Protein AF-A0A960GFZ7-F1 (afdb_monomer_lite)

Structure (mmCIF, N/CA/C/O backbone):
data_AF-A0A960GFZ7-F1
#
_entry.id   AF-A0A960GFZ7-F1
#
loop_
_atom_site.group_PDB
_atom_site.id
_atom_site.type_symbol
_atom_site.label_atom_id
_atom_site.label_alt_id
_atom_site.label_comp_id
_atom_site.label_asym_id
_atom_site.label_entity_id
_atom_site.label_seq_id
_atom_site.pdbx_PDB_ins_code
_atom_site.Cartn_x
_atom_site.Cartn_y
_atom_site.Cartn_z
_atom_site.occupancy
_atom_site.B_iso_or_equiv
_atom_site.auth_seq_id
_atom_site.auth_comp_id
_atom_site.auth_asym_id
_atom_site.auth_atom_id
_atom_site.pdbx_PDB_model_num
ATOM 1 N N . MET A 1 1 ? 1.519 -0.630 -17.464 1.00 88.31 1 MET A N 1
ATOM 2 C CA . MET A 1 1 ? 1.807 -1.178 -16.112 1.00 88.31 1 MET A CA 1
ATOM 3 C C . MET A 1 1 ? 0.630 -2.017 -15.643 1.00 88.31 1 MET A C 1
ATOM 5 O O . MET A 1 1 ? -0.492 -1.523 -15.647 1.00 88.31 1 MET A O 1
ATOM 9 N N . THR A 1 2 ? 0.890 -3.235 -15.183 1.00 92.94 2 THR A N 1
ATOM 10 C CA . THR A 1 2 ? -0.125 -4.182 -14.708 1.00 92.94 2 THR A CA 1
ATOM 11 C C . THR A 1 2 ? 0.027 -4.373 -13.205 1.00 92.94 2 THR A C 1
ATOM 13 O O . THR A 1 2 ? 1.129 -4.614 -12.717 1.00 92.94 2 THR A O 1
ATOM 16 N N . VAL A 1 3 ? -1.066 -4.241 -12.445 1.00 93.19 3 VAL A N 1
ATOM 17 C CA . VAL A 1 3 ? -1.046 -4.372 -10.977 1.00 93.19 3 VAL A CA 1
ATOM 18 C C . VAL A 1 3 ? -2.094 -5.368 -10.514 1.00 93.19 3 VAL A C 1
ATOM 20 O O . VAL A 1 3 ? -3.297 -5.125 -10.626 1.00 93.19 3 VAL A O 1
ATOM 23 N N . THR A 1 4 ? -1.640 -6.448 -9.885 1.00 95.06 4 THR A N 1
ATOM 24 C CA . THR A 1 4 ? -2.517 -7.432 -9.255 1.00 95.06 4 THR A CA 1
ATOM 25 C C . THR A 1 4 ? -2.733 -7.059 -7.796 1.00 95.06 4 THR A C 1
ATOM 27 O O . THR A 1 4 ? -1.808 -7.045 -6.982 1.00 95.06 4 THR A O 1
ATOM 30 N N . ALA A 1 5 ? -3.980 -6.786 -7.425 1.00 93.44 5 ALA A N 1
ATOM 31 C CA . ALA A 1 5 ? -4.345 -6.375 -6.074 1.00 93.44 5 ALA A CA 1
ATOM 32 C C . ALA A 1 5 ? -5.754 -6.869 -5.697 1.00 93.44 5 ALA A C 1
ATOM 34 O O . ALA A 1 5 ? -6.583 -7.062 -6.589 1.00 93.44 5 ALA A O 1
ATOM 35 N N . PRO A 1 6 ? -6.066 -7.048 -4.397 1.00 91.75 6 PRO A N 1
ATOM 36 C CA . PRO A 1 6 ? -7.386 -7.495 -3.956 1.00 91.75 6 PRO A CA 1
ATOM 37 C C . PRO A 1 6 ? -8.503 -6.570 -4.447 1.00 91.75 6 PRO A C 1
ATOM 39 O O . PRO A 1 6 ? -8.292 -5.360 -4.492 1.00 91.75 6 PRO A O 1
ATOM 42 N N . ALA A 1 7 ? -9.677 -7.137 -4.755 1.00 85.31 7 ALA A N 1
ATOM 43 C CA . ALA A 1 7 ? -10.846 -6.446 -5.312 1.00 85.31 7 ALA A CA 1
ATOM 44 C C . ALA A 1 7 ? -11.214 -5.130 -4.595 1.00 85.31 7 ALA A C 1
ATOM 46 O O . ALA A 1 7 ? -10.956 -4.942 -3.401 1.00 85.31 7 ALA A O 1
ATOM 47 N N . LYS A 1 8 ? -11.809 -4.188 -5.349 1.00 78.19 8 LYS A N 1
ATOM 48 C CA . LYS A 1 8 ? -12.225 -2.885 -4.806 1.00 78.19 8 LYS A CA 1
ATOM 49 C C . LYS A 1 8 ? -13.332 -3.179 -3.786 1.00 78.19 8 LYS A C 1
ATOM 51 O O . LYS A 1 8 ? -14.113 -4.097 -3.982 1.00 78.19 8 LYS A O 1
ATOM 56 N N . GLY A 1 9 ? -13.326 -2.484 -2.651 1.00 77.75 9 GLY A N 1
ATOM 57 C CA . GLY A 1 9 ? -14.272 -2.754 -1.561 1.00 77.75 9 GLY A CA 1
ATOM 58 C C . GLY A 1 9 ? -13.891 -3.908 -0.622 1.00 77.75 9 GLY A C 1
ATOM 59 O O . GLY A 1 9 ? -14.431 -3.974 0.481 1.00 77.75 9 GLY A O 1
ATOM 60 N N . LYS A 1 10 ? -12.904 -4.761 -0.953 1.00 83.88 10 LYS A N 1
ATOM 61 C CA . LYS A 1 10 ? -12.417 -5.767 0.005 1.00 83.88 10 LYS A CA 1
ATOM 62 C C . LYS A 1 10 ? -11.733 -5.073 1.182 1.00 83.88 10 LYS A C 1
ATOM 64 O O . LYS A 1 10 ? -10.604 -4.595 1.069 1.00 83.88 10 LYS A O 1
ATOM 69 N N . GLY A 1 11 ? -12.422 -5.044 2.319 1.00 89.56 11 GLY A N 1
ATOM 70 C CA . GLY A 1 11 ? -11.880 -4.453 3.533 1.00 89.56 11 GLY A CA 1
ATOM 71 C C . GLY A 1 11 ? -10.729 -5.277 4.114 1.00 89.56 11 GLY A C 1
ATOM 72 O O . GLY A 1 11 ? -10.799 -6.513 4.130 1.00 89.56 11 GLY A O 1
ATOM 73 N N . LEU A 1 12 ? -9.699 -4.598 4.620 1.00 91.88 12 LEU A N 1
ATOM 74 C CA . LEU A 1 12 ? -8.585 -5.218 5.345 1.00 91.88 12 LEU A CA 1
ATOM 75 C C . LEU A 1 12 ? -9.049 -5.660 6.730 1.00 91.88 12 LEU A C 1
ATOM 77 O O . LEU A 1 12 ? -9.849 -4.973 7.355 1.00 91.88 12 LEU A O 1
ATOM 81 N N . LYS A 1 13 ? -8.559 -6.795 7.219 1.00 91.44 13 LYS A N 1
ATOM 82 C CA . LYS A 1 13 ? -8.863 -7.234 8.584 1.00 91.44 13 LYS A CA 1
ATOM 83 C C . LYS A 1 13 ? -7.873 -6.572 9.556 1.00 91.44 13 LYS A C 1
ATOM 85 O O . LYS A 1 13 ? -6.672 -6.637 9.276 1.00 91.44 13 LYS A O 1
ATOM 90 N N . PRO A 1 14 ? -8.336 -5.944 10.651 1.00 91.31 14 PRO A N 1
ATOM 91 C CA . PRO A 1 14 ? -7.434 -5.474 11.699 1.00 91.31 14 PRO A CA 1
ATOM 92 C C . PRO A 1 14 ? -6.690 -6.669 12.320 1.00 91.31 14 PRO A C 1
ATOM 94 O O . PRO A 1 14 ? -7.171 -7.802 12.268 1.00 91.31 14 PRO A O 1
ATOM 97 N N . GLY A 1 15 ? -5.476 -6.446 12.816 1.00 89.88 15 GLY A N 1
ATOM 98 C CA . GLY A 1 15 ? -4.600 -7.470 13.391 1.00 89.88 15 GLY A CA 1
ATOM 99 C C . GLY A 1 15 ? -4.034 -8.489 12.392 1.00 89.88 15 GLY A C 1
ATOM 100 O O . GLY A 1 15 ? -3.164 -9.274 12.756 1.00 89.88 15 GLY A O 1
ATOM 101 N N . LYS A 1 16 ? -4.459 -8.484 11.119 1.00 91.25 16 LYS A N 1
ATOM 102 C CA . LYS A 1 16 ? -4.018 -9.469 10.121 1.00 91.25 16 LYS A CA 1
ATOM 103 C C . LYS A 1 16 ? -3.203 -8.837 9.002 1.00 91.25 16 LYS A C 1
ATOM 105 O O . LYS A 1 16 ? -3.656 -7.939 8.289 1.00 91.25 16 LYS A O 1
ATOM 110 N N . ARG A 1 17 ? -2.013 -9.391 8.765 1.00 94.44 17 ARG A N 1
ATOM 111 C CA . ARG A 1 17 ? -1.194 -9.045 7.600 1.00 94.44 17 ARG A CA 1
ATOM 112 C C . ARG A 1 17 ? -1.884 -9.496 6.313 1.00 94.44 17 ARG A C 1
ATOM 114 O O . ARG A 1 17 ? -2.161 -10.674 6.115 1.00 94.44 17 ARG A O 1
ATOM 121 N N . THR A 1 18 ? -2.136 -8.544 5.423 1.00 94.25 18 THR A N 1
ATOM 122 C CA . THR A 1 18 ? -2.789 -8.759 4.130 1.00 94.25 18 THR A CA 1
ATOM 123 C C . THR A 1 18 ? -1.889 -8.256 3.009 1.00 94.25 18 THR A C 1
ATOM 125 O O . THR A 1 18 ? -1.423 -7.120 3.057 1.00 94.25 18 THR A O 1
ATOM 128 N N . LYS A 1 19 ? -1.662 -9.077 1.978 1.00 95.31 19 LYS A N 1
ATOM 129 C CA . LYS A 1 19 ? -0.964 -8.661 0.753 1.00 95.31 19 LYS A CA 1
ATOM 130 C C . LYS A 1 19 ? -1.922 -7.805 -0.094 1.00 95.31 19 LYS A C 1
ATOM 132 O O . LYS A 1 19 ? -2.850 -8.332 -0.707 1.00 95.31 19 LYS A O 1
ATOM 137 N N . ILE A 1 20 ? -1.744 -6.483 -0.052 1.00 95.12 20 ILE A N 1
ATOM 138 C CA . ILE A 1 20 ? -2.596 -5.488 -0.730 1.00 95.12 20 ILE A CA 1
ATOM 139 C C . ILE A 1 20 ? -2.123 -5.181 -2.152 1.00 95.12 20 ILE A C 1
ATOM 141 O O . ILE A 1 20 ? -2.927 -4.807 -2.999 1.00 95.12 20 ILE A O 1
ATOM 145 N N . VAL A 1 21 ? -0.847 -5.419 -2.440 1.00 95.69 21 VAL A N 1
ATOM 146 C CA . VAL A 1 21 ? -0.319 -5.495 -3.804 1.00 95.69 21 VAL A CA 1
ATOM 147 C C . VAL A 1 21 ? 0.360 -6.846 -3.926 1.00 95.69 21 VAL A C 1
ATOM 149 O O . VAL A 1 21 ? 1.281 -7.142 -3.161 1.00 95.69 21 VAL A O 1
ATOM 152 N N . ARG A 1 22 ? -0.158 -7.691 -4.820 1.00 94.81 22 ARG A N 1
ATOM 153 C CA . ARG A 1 22 ? 0.3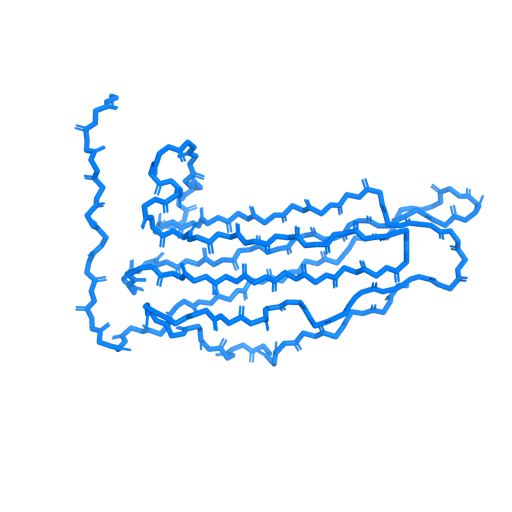43 -9.052 -5.041 1.00 94.81 22 ARG A CA 1
ATOM 154 C C . ARG A 1 22 ? 1.518 -9.079 -6.001 1.00 94.81 22 ARG A C 1
ATOM 156 O O . ARG A 1 22 ? 2.475 -9.807 -5.755 1.00 94.81 22 ARG A O 1
ATOM 163 N N . SER A 1 23 ? 1.408 -8.275 -7.044 1.00 93.75 23 SER A N 1
ATOM 164 C CA . SER A 1 23 ? 2.448 -7.989 -8.015 1.00 93.75 23 SER A CA 1
ATOM 165 C C . SER A 1 23 ? 2.134 -6.647 -8.668 1.00 93.75 23 SER A C 1
ATOM 167 O O . SER A 1 23 ? 0.969 -6.250 -8.782 1.00 93.75 23 SER A O 1
ATOM 169 N N . ALA A 1 24 ? 3.175 -5.953 -9.096 1.00 93.12 24 ALA A N 1
ATOM 170 C CA . ALA A 1 24 ? 3.082 -4.893 -10.082 1.00 93.12 24 ALA A CA 1
ATOM 171 C C . ALA A 1 24 ? 4.278 -5.034 -11.011 1.00 93.12 24 ALA A C 1
ATOM 173 O O . ALA A 1 24 ? 5.385 -5.225 -10.509 1.00 93.12 24 ALA A O 1
ATOM 174 N N . SER A 1 25 ? 4.042 -4.938 -12.312 1.00 91.50 25 SER A N 1
ATOM 175 C CA . SER A 1 25 ? 5.068 -5.025 -13.346 1.00 91.50 25 SER A CA 1
ATOM 176 C C . SER A 1 25 ? 4.776 -4.035 -14.472 1.00 91.50 25 SER A C 1
ATOM 178 O O . SER A 1 25 ? 3.636 -3.602 -14.687 1.00 91.50 25 SER A O 1
ATOM 180 N N . ILE A 1 26 ? 5.824 -3.647 -15.184 1.00 90.50 26 ILE A N 1
ATOM 181 C CA . ILE A 1 26 ? 5.752 -2.874 -16.420 1.00 90.50 26 ILE A CA 1
ATOM 182 C C . ILE A 1 26 ? 6.525 -3.648 -17.490 1.00 90.50 26 ILE A C 1
ATOM 184 O O . ILE A 1 26 ? 7.488 -4.332 -17.159 1.00 90.50 26 ILE A O 1
ATOM 188 N N . SER A 1 27 ? 6.025 -3.632 -18.723 1.00 87.88 27 SER A N 1
ATOM 189 C CA . SER A 1 27 ? 6.592 -4.389 -19.844 1.00 87.88 27 SER A CA 1
ATOM 190 C C . SER A 1 27 ? 7.896 -3.781 -20.349 1.00 87.88 27 SER A C 1
ATOM 192 O O . SER A 1 27 ? 8.827 -4.513 -20.644 1.00 87.88 27 SER A O 1
ATOM 194 N N . ASP A 1 28 ? 7.956 -2.453 -20.406 1.00 87.62 28 ASP A N 1
ATOM 195 C CA . ASP A 1 28 ? 9.102 -1.698 -20.891 1.00 87.62 28 ASP A CA 1
ATOM 196 C C . ASP A 1 28 ? 9.374 -0.538 -19.925 1.00 87.62 28 ASP A C 1
ATOM 198 O O . ASP A 1 28 ? 8.496 0.295 -19.696 1.00 87.62 28 ASP A O 1
ATOM 202 N N . GLY A 1 29 ? 10.542 -0.543 -19.280 1.00 88.62 29 GLY A N 1
ATOM 203 C CA . GLY A 1 29 ? 10.930 0.385 -18.214 1.00 88.62 29 GLY A CA 1
ATOM 204 C C . GLY A 1 29 ? 10.947 -0.223 -16.809 1.00 88.62 29 GLY A C 1
ATOM 205 O O . GLY A 1 29 ? 11.153 -1.422 -16.632 1.00 88.62 29 GLY A O 1
ATOM 206 N N . SER A 1 30 ? 10.772 0.617 -15.781 1.00 92.38 30 SER A N 1
ATOM 207 C CA . SER A 1 30 ? 10.943 0.207 -14.379 1.00 92.38 30 SER A CA 1
ATOM 208 C C . SER A 1 30 ? 10.006 0.908 -13.396 1.00 92.38 30 SER A C 1
ATOM 210 O O . SER A 1 30 ? 9.452 1.990 -13.640 1.00 92.38 30 SER A O 1
ATOM 212 N N . ILE A 1 31 ? 9.815 0.289 -12.230 1.00 92.94 31 ILE A N 1
ATOM 213 C CA . ILE A 1 31 ? 9.040 0.887 -11.141 1.00 92.94 31 ILE A CA 1
ATOM 214 C C . ILE A 1 31 ? 9.916 1.880 -10.373 1.00 92.94 31 ILE A C 1
ATOM 216 O O . ILE A 1 31 ? 10.856 1.504 -9.683 1.00 92.94 31 ILE A O 1
ATOM 220 N N . THR A 1 32 ? 9.558 3.161 -10.431 1.00 92.75 32 THR A N 1
ATOM 221 C CA . THR A 1 32 ? 10.364 4.254 -9.867 1.00 92.75 32 THR A CA 1
ATOM 222 C C . THR A 1 32 ? 9.932 4.669 -8.467 1.00 92.75 32 THR A C 1
ATOM 224 O O . THR A 1 32 ? 10.711 5.264 -7.722 1.00 92.75 32 THR A O 1
ATOM 227 N N . LYS A 1 33 ? 8.677 4.407 -8.076 1.00 92.88 33 LYS A N 1
ATOM 228 C CA . LYS A 1 33 ? 8.175 4.831 -6.763 1.00 92.88 33 LYS A CA 1
ATOM 229 C C . LYS A 1 33 ? 7.068 3.934 -6.244 1.00 92.88 33 LYS A C 1
ATOM 231 O O . LYS A 1 33 ? 6.043 3.753 -6.892 1.00 92.88 33 LYS A O 1
ATOM 236 N N . VAL A 1 34 ? 7.208 3.485 -5.000 1.00 94.44 34 VAL A N 1
ATOM 237 C CA . VAL A 1 34 ? 6.136 2.812 -4.258 1.00 94.44 34 VAL A CA 1
ATOM 238 C C . VAL A 1 34 ? 5.874 3.584 -2.976 1.00 94.44 34 VAL A C 1
ATOM 240 O O . VAL A 1 34 ? 6.749 3.722 -2.124 1.00 94.44 34 VAL A O 1
ATOM 243 N N . ARG A 1 35 ? 4.658 4.106 -2.817 1.00 94.44 35 ARG A N 1
ATOM 244 C CA . ARG A 1 35 ? 4.264 4.869 -1.632 1.00 94.44 35 ARG A CA 1
ATOM 245 C C . ARG A 1 35 ? 2.970 4.332 -1.055 1.00 94.44 35 ARG A C 1
ATOM 247 O O . ARG A 1 35 ? 1.915 4.438 -1.670 1.00 94.44 35 ARG A O 1
ATOM 254 N N . THR A 1 36 ? 3.042 3.857 0.180 1.00 94.31 36 THR A N 1
ATOM 255 C CA . THR A 1 36 ? 1.870 3.428 0.943 1.00 94.31 36 THR A CA 1
ATOM 256 C C . THR A 1 36 ? 1.668 4.348 2.138 1.00 94.31 36 THR A C 1
ATOM 258 O O . THR A 1 36 ? 2.604 4.664 2.872 1.00 94.31 36 THR A O 1
ATOM 261 N N . ARG A 1 37 ? 0.437 4.818 2.308 1.00 93.81 37 ARG A N 1
ATOM 262 C CA . ARG A 1 37 ? 0.004 5.761 3.336 1.00 93.81 37 ARG A CA 1
ATOM 263 C C . ARG A 1 37 ? -1.087 5.104 4.170 1.00 93.81 37 ARG A C 1
ATOM 265 O O . ARG A 1 37 ? -1.970 4.449 3.625 1.00 93.81 37 ARG A O 1
ATOM 272 N N . CYS A 1 38 ? -1.029 5.317 5.474 1.00 92.75 38 CYS A N 1
ATOM 273 C CA . CYS A 1 38 ? -2.111 4.986 6.387 1.00 92.75 38 CYS A CA 1
ATOM 274 C C . CYS A 1 38 ? -2.839 6.286 6.722 1.00 92.75 38 CYS A C 1
ATOM 276 O O . CYS A 1 38 ? -2.184 7.285 7.026 1.00 92.75 38 CYS A O 1
ATOM 278 N N . LEU A 1 39 ? -4.161 6.289 6.605 1.00 92.62 39 LEU A N 1
ATOM 279 C CA . LEU A 1 39 ? -5.006 7.419 6.954 1.00 92.62 39 LEU A CA 1
ATOM 280 C C . LEU A 1 39 ? -5.940 7.014 8.087 1.00 92.62 39 LEU A C 1
ATOM 282 O O . LEU A 1 39 ? -6.512 5.928 8.030 1.00 92.62 39 LEU A O 1
ATOM 286 N N . LEU A 1 40 ? -6.123 7.896 9.059 1.00 91.44 40 LEU A N 1
ATOM 287 C CA . LEU A 1 40 ? -7.096 7.763 10.136 1.00 91.44 40 LEU A CA 1
ATOM 288 C C . LEU A 1 40 ? -8.071 8.936 10.046 1.00 91.44 40 LEU A C 1
ATOM 290 O O . LEU A 1 40 ? -7.637 10.082 10.057 1.00 91.44 40 LEU A O 1
ATOM 294 N N . TYR A 1 41 ? -9.363 8.658 9.872 1.00 89.19 41 TYR A N 1
ATOM 295 C CA . TYR A 1 41 ? -10.403 9.677 9.645 1.00 89.19 41 TYR A CA 1
ATOM 296 C C . TYR A 1 41 ? -10.056 10.683 8.528 1.00 89.19 41 TYR A C 1
ATOM 298 O O . TYR A 1 41 ? -10.450 11.837 8.561 1.00 89.19 41 TYR A O 1
ATOM 306 N N . GLY A 1 42 ? -9.303 10.238 7.514 1.00 87.69 42 GLY A N 1
ATOM 307 C CA . GLY A 1 42 ? -8.836 11.090 6.410 1.00 87.69 42 GLY A CA 1
ATOM 308 C C . GLY A 1 42 ? -7.454 11.712 6.624 1.00 87.69 42 GLY A C 1
ATOM 309 O O . GLY A 1 42 ? -6.774 12.005 5.642 1.00 87.69 42 GLY A O 1
ATOM 310 N N . ASN A 1 43 ? -6.972 11.786 7.863 1.00 89.81 43 ASN A N 1
ATOM 311 C CA . ASN A 1 43 ? -5.664 12.342 8.194 1.00 89.81 43 ASN A CA 1
ATOM 312 C C . ASN A 1 43 ? -4.545 11.337 7.937 1.00 89.81 43 ASN A C 1
ATOM 314 O O . ASN A 1 43 ? -4.574 10.204 8.421 1.00 89.81 43 ASN A O 1
ATOM 318 N N . GLN A 1 44 ? -3.532 11.740 7.169 1.00 91.81 44 GLN A N 1
ATOM 319 C CA . GLN A 1 44 ? -2.383 10.885 6.892 1.00 91.81 44 GLN A CA 1
ATOM 320 C C . GLN A 1 44 ? -1.488 10.765 8.127 1.00 91.81 44 GLN A C 1
ATOM 322 O O . GLN A 1 44 ? -0.844 11.728 8.536 1.00 91.81 44 GLN A O 1
ATOM 327 N N . LEU A 1 45 ? -1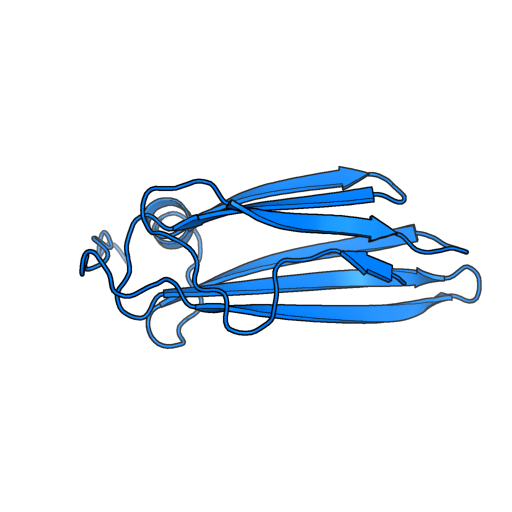.336 9.544 8.631 1.00 90.44 45 LEU A N 1
ATOM 32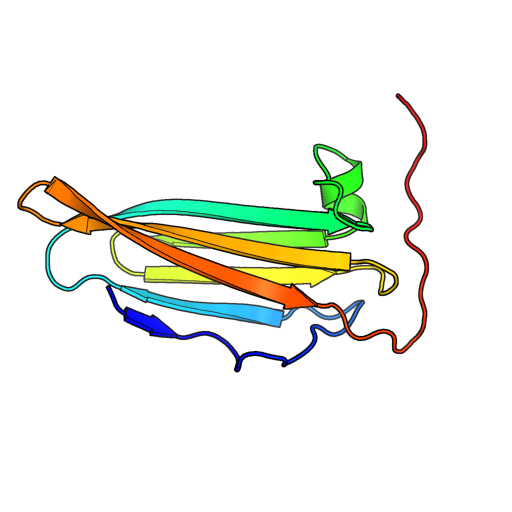8 C CA . LEU A 1 45 ? -0.424 9.261 9.728 1.00 90.44 45 LEU A CA 1
ATOM 329 C C . LEU A 1 45 ? 1.033 9.251 9.251 1.00 90.44 45 LEU A C 1
ATOM 331 O O . LEU A 1 45 ? 1.368 8.738 8.174 1.00 90.44 45 LEU A O 1
ATOM 335 N N . LYS A 1 46 ? 1.918 9.783 10.094 1.00 88.00 46 LYS A N 1
ATOM 336 C CA . LYS A 1 46 ? 3.375 9.809 9.902 1.00 88.00 46 LYS A CA 1
ATOM 337 C C . LYS A 1 46 ? 4.077 9.207 11.128 1.00 88.00 46 LYS A C 1
ATOM 339 O O . LYS A 1 46 ? 3.436 8.917 12.135 1.00 88.00 46 LYS A O 1
ATOM 344 N N . GLY A 1 47 ? 5.383 8.963 11.012 1.00 87.50 47 GLY A N 1
ATOM 345 C CA . GLY A 1 47 ? 6.238 8.578 12.142 1.00 87.50 47 GLY A CA 1
ATOM 346 C C . GLY A 1 47 ? 5.742 7.374 12.957 1.00 87.50 47 GLY A C 1
ATOM 347 O O . GLY A 1 47 ? 5.370 6.337 12.391 1.00 87.50 47 GLY A O 1
ATOM 348 N N . LYS A 1 48 ? 5.760 7.527 14.289 1.00 85.94 48 LYS A N 1
ATOM 349 C CA . LYS A 1 48 ? 5.350 6.510 15.273 1.00 85.94 48 LYS A CA 1
ATOM 350 C C . LYS A 1 48 ? 3.862 6.160 15.151 1.00 85.94 48 LYS A C 1
ATOM 352 O O . LYS A 1 48 ? 3.540 4.981 15.032 1.00 85.94 48 LYS A O 1
ATOM 357 N N . ASN A 1 49 ? 2.986 7.158 15.010 1.00 87.88 49 ASN A N 1
ATOM 358 C CA . ASN A 1 49 ? 1.537 6.966 14.843 1.00 87.88 49 ASN A CA 1
ATOM 359 C C . ASN A 1 49 ? 1.198 6.087 13.637 1.00 87.88 49 ASN A C 1
ATOM 361 O O . ASN A 1 49 ? 0.384 5.168 13.725 1.00 87.88 49 ASN A O 1
ATOM 365 N N . ARG A 1 50 ? 1.893 6.288 12.510 1.00 90.88 50 ARG A N 1
ATOM 366 C CA . ARG A 1 50 ? 1.747 5.407 11.344 1.00 90.88 50 ARG A CA 1
ATOM 367 C C . ARG A 1 50 ? 2.118 3.963 11.684 1.00 90.88 50 ARG A C 1
ATOM 369 O O . ARG A 1 50 ? 1.379 3.067 11.296 1.00 90.88 50 ARG A O 1
ATOM 376 N N . LYS A 1 51 ? 3.256 3.732 12.353 1.00 87.06 51 LYS A N 1
ATOM 377 C CA . LYS A 1 51 ? 3.734 2.380 12.706 1.00 87.06 51 LYS A CA 1
ATOM 378 C C . LYS A 1 51 ? 2.807 1.683 13.713 1.00 87.06 51 LYS A C 1
ATOM 380 O O . LYS A 1 51 ? 2.627 0.474 13.600 1.00 87.06 51 LYS A O 1
ATOM 385 N N . ALA A 1 52 ? 2.211 2.436 14.638 1.00 87.69 52 ALA A N 1
ATOM 386 C CA . ALA A 1 52 ? 1.244 1.929 15.609 1.00 87.69 52 ALA A CA 1
ATOM 387 C C . ALA A 1 52 ? -0.062 1.475 14.933 1.00 87.69 52 ALA A C 1
ATOM 389 O O . ALA A 1 52 ? -0.541 0.369 15.176 1.00 87.69 52 ALA A O 1
ATOM 390 N N . VAL A 1 53 ? -0.598 2.291 14.019 1.00 90.38 53 VAL A N 1
ATOM 391 C CA . VAL A 1 53 ? -1.897 2.045 13.366 1.00 90.38 53 VAL A CA 1
ATOM 392 C C . VAL A 1 53 ? -1.805 1.089 12.183 1.00 90.38 53 VAL A C 1
ATOM 394 O O . VAL A 1 53 ? -2.674 0.241 12.008 1.00 90.38 53 VAL A O 1
ATOM 397 N N . CYS A 1 54 ? -0.779 1.218 11.346 1.00 90.19 54 CYS A N 1
ATOM 398 C CA . CYS A 1 54 ? -0.603 0.412 10.144 1.00 90.19 54 CYS A CA 1
ATOM 399 C C . CYS A 1 54 ? 0.851 -0.033 10.001 1.00 90.19 54 CYS A C 1
ATOM 401 O O . CYS A 1 54 ? 1.724 0.739 9.587 1.00 90.19 54 CYS A O 1
ATOM 403 N N . LYS A 1 55 ? 1.105 -1.323 10.208 1.00 93.12 55 LYS A N 1
ATOM 404 C CA . LYS A 1 55 ? 2.389 -1.924 9.846 1.00 93.12 55 LYS A CA 1
ATOM 405 C C . LYS A 1 55 ? 2.379 -2.204 8.345 1.00 93.12 55 LYS A C 1
ATOM 407 O O . LYS A 1 55 ? 1.627 -3.053 7.864 1.00 93.12 55 LYS A O 1
ATOM 412 N N . ILE A 1 56 ? 3.182 -1.451 7.600 1.00 94.19 56 ILE A N 1
ATOM 413 C CA . ILE A 1 56 ? 3.337 -1.609 6.154 1.00 94.19 56 ILE A CA 1
ATOM 414 C C . ILE A 1 56 ? 4.696 -2.237 5.878 1.00 94.19 56 ILE A C 1
ATOM 416 O O . ILE A 1 56 ? 5.708 -1.743 6.369 1.00 94.19 56 ILE A O 1
ATOM 420 N N . ASN A 1 57 ? 4.705 -3.290 5.070 1.00 94.81 57 ASN A N 1
ATOM 421 C CA . ASN A 1 57 ? 5.918 -3.869 4.514 1.00 94.81 57 ASN A CA 1
ATOM 422 C C . ASN A 1 57 ? 5.842 -3.771 2.988 1.00 94.81 57 ASN A C 1
ATOM 424 O O . ASN A 1 57 ? 4.813 -4.110 2.401 1.00 94.81 57 ASN A O 1
ATOM 428 N N . THR A 1 58 ? 6.911 -3.303 2.359 1.00 94.50 58 THR A N 1
ATOM 429 C CA . THR A 1 58 ? 7.011 -3.149 0.910 1.00 94.50 58 THR A CA 1
ATOM 430 C C . THR A 1 58 ? 8.253 -3.886 0.449 1.00 94.50 58 THR A C 1
ATOM 432 O O . THR A 1 58 ? 9.341 -3.620 0.948 1.00 94.50 58 THR A O 1
ATOM 435 N N . ARG A 1 59 ? 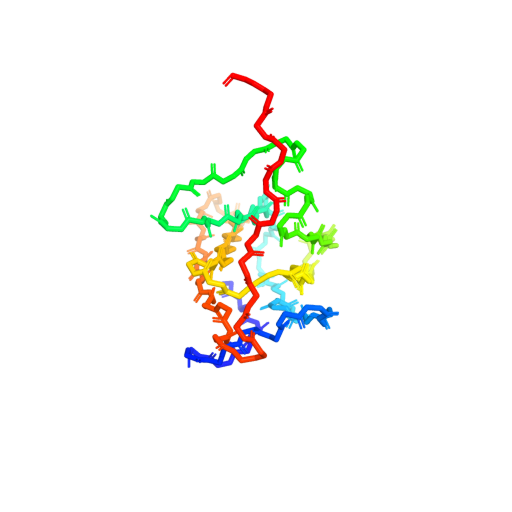8.093 -4.770 -0.531 1.00 93.38 59 ARG A N 1
ATOM 436 C CA . ARG A 1 59 ? 9.198 -5.296 -1.330 1.00 93.38 59 ARG A CA 1
ATOM 437 C C . ARG A 1 59 ? 9.042 -4.736 -2.731 1.00 93.38 59 ARG A C 1
ATOM 439 O O . ARG A 1 59 ? 7.997 -4.930 -3.346 1.00 93.38 59 ARG A O 1
ATOM 446 N N . ALA A 1 60 ? 10.043 -4.007 -3.194 1.00 87.12 60 ALA A N 1
ATOM 447 C CA . ALA A 1 60 ? 10.091 -3.476 -4.544 1.00 87.12 60 ALA A CA 1
ATOM 448 C C . ALA A 1 60 ? 11.396 -3.946 -5.180 1.00 87.12 60 ALA A C 1
ATOM 450 O O . ALA A 1 60 ? 12.470 -3.645 -4.671 1.00 87.12 60 ALA A O 1
ATOM 451 N N . ALA A 1 61 ? 11.269 -4.715 -6.252 1.00 82.50 61 ALA A N 1
ATOM 452 C CA . ALA A 1 61 ? 12.329 -5.041 -7.190 1.00 82.50 61 ALA A CA 1
ATOM 453 C C . ALA A 1 61 ? 12.042 -4.322 -8.515 1.00 82.50 61 ALA A C 1
ATOM 455 O O . ALA A 1 61 ? 10.925 -3.836 -8.717 1.00 82.50 61 ALA A O 1
ATOM 456 N N . TYR A 1 62 ? 13.030 -4.302 -9.413 1.00 75.75 62 TYR A N 1
ATOM 457 C CA . TYR A 1 62 ? 13.007 -3.576 -10.690 1.00 75.75 62 TYR A CA 1
ATOM 458 C C . TYR A 1 62 ? 11.652 -3.660 -11.426 1.00 75.75 62 TYR A C 1
ATOM 460 O O . TYR A 1 62 ? 11.064 -2.626 -11.744 1.00 75.75 62 TYR A O 1
ATOM 468 N N . ASN A 1 63 ? 11.096 -4.876 -11.549 1.00 83.06 63 ASN A N 1
ATOM 469 C CA . ASN A 1 63 ? 9.813 -5.152 -12.214 1.00 83.06 63 ASN A CA 1
ATOM 470 C C . ASN A 1 63 ? 8.800 -5.932 -11.358 1.00 83.06 63 ASN A C 1
ATOM 472 O O . ASN A 1 63 ? 7.861 -6.527 -11.888 1.00 83.06 63 ASN A O 1
ATOM 476 N N . ASN A 1 64 ? 8.964 -5.948 -10.031 1.00 88.94 64 ASN A N 1
ATOM 477 C CA . ASN A 1 64 ? 8.019 -6.628 -9.145 1.00 88.94 64 ASN A CA 1
ATOM 478 C C . ASN A 1 64 ? 7.835 -5.880 -7.827 1.00 88.94 64 ASN A C 1
ATOM 480 O O . ASN A 1 64 ? 8.772 -5.731 -7.044 1.00 88.94 64 ASN A O 1
ATOM 484 N N . VAL A 1 65 ? 6.604 -5.456 -7.547 1.00 94.50 65 VAL A N 1
ATOM 485 C CA . VAL A 1 65 ? 6.246 -4.872 -6.250 1.00 94.50 65 VAL A CA 1
ATOM 486 C C . VAL A 1 65 ? 5.239 -5.728 -5.510 1.00 94.50 65 VAL A C 1
ATOM 488 O O . VAL A 1 65 ? 4.173 -6.072 -6.021 1.00 94.50 65 VAL A O 1
ATOM 491 N N . GLN A 1 66 ? 5.538 -5.961 -4.238 1.00 95.56 66 GLN A N 1
ATOM 492 C CA . GLN A 1 66 ? 4.632 -6.550 -3.272 1.00 95.56 66 GLN A CA 1
ATOM 493 C C . GLN A 1 66 ? 4.483 -5.619 -2.074 1.00 95.56 66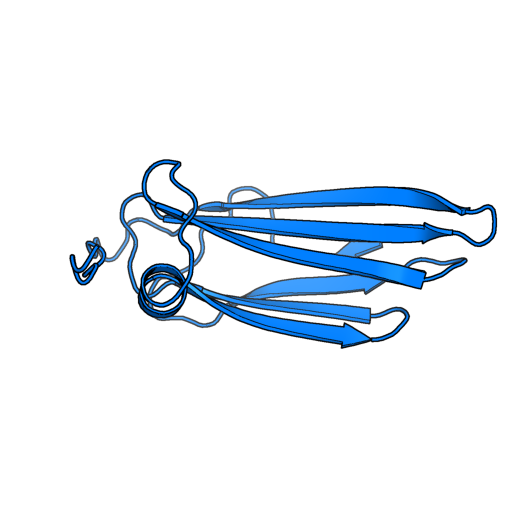 GLN A C 1
ATOM 495 O O . GLN A 1 66 ? 5.457 -5.102 -1.527 1.00 95.56 66 GLN A O 1
ATOM 500 N N . VAL A 1 67 ? 3.243 -5.413 -1.642 1.00 95.94 67 VAL A N 1
ATOM 501 C CA . VAL A 1 67 ? 2.941 -4.580 -0.476 1.00 95.94 67 VAL A CA 1
ATOM 502 C C . VAL A 1 67 ? 2.033 -5.357 0.453 1.00 95.94 67 VAL A C 1
ATOM 504 O O . VAL A 1 67 ? 0.966 -5.832 0.055 1.00 95.94 67 VAL A O 1
ATOM 507 N N . TRP A 1 68 ? 2.435 -5.438 1.713 1.00 95.88 68 TRP A N 1
ATOM 508 C CA . TRP A 1 68 ? 1.634 -5.968 2.800 1.00 95.88 68 TRP A CA 1
ATOM 509 C C . TRP A 1 68 ? 1.231 -4.840 3.732 1.00 95.88 68 TRP A C 1
ATOM 511 O O . TRP A 1 68 ? 2.038 -3.982 4.086 1.00 95.88 68 TRP A O 1
ATOM 521 N N . ALA A 1 69 ? -0.018 -4.884 4.170 1.00 95.19 69 ALA A N 1
ATOM 522 C CA . ALA A 1 69 ? -0.534 -4.014 5.206 1.00 95.19 69 ALA A CA 1
ATOM 523 C C . ALA A 1 69 ? -1.125 -4.853 6.332 1.00 95.19 69 ALA A C 1
ATOM 525 O O . ALA A 1 69 ? -1.858 -5.813 6.093 1.00 95.19 69 ALA A O 1
ATOM 526 N N . MET A 1 70 ? -0.808 -4.468 7.559 1.00 94.44 70 MET A N 1
ATOM 527 C CA . MET A 1 70 ? -1.389 -4.998 8.781 1.00 94.44 70 MET A CA 1
ATOM 528 C C . MET A 1 70 ? -1.876 -3.805 9.607 1.00 94.44 70 MET A C 1
ATOM 530 O O . MET A 1 70 ? -1.084 -3.196 10.330 1.00 94.44 70 MET A O 1
ATOM 534 N N . PRO A 1 71 ? -3.145 -3.404 9.440 1.00 92.75 71 PRO A N 1
ATOM 535 C CA . PRO A 1 71 ? -3.770 -2.423 10.313 1.00 92.75 71 PRO A CA 1
ATOM 536 C C . PRO A 1 71 ? -3.941 -3.017 11.712 1.00 92.75 71 PRO A C 1
ATOM 538 O O . PRO A 1 71 ? -4.364 -4.162 11.825 1.00 92.75 71 PRO A O 1
ATOM 541 N N . SER A 1 72 ? -3.641 -2.265 12.761 1.00 90.75 72 SER A N 1
ATOM 542 C CA . SER A 1 72 ? -3.803 -2.699 14.157 1.00 90.75 72 SER A CA 1
ATOM 543 C C . SER A 1 72 ? -5.214 -2.426 14.691 1.00 90.75 72 SER A C 1
ATOM 545 O O . SER A 1 72 ? -5.683 -3.114 15.585 1.00 90.75 72 SER A O 1
ATOM 547 N N . CYS A 1 73 ? -5.905 -1.444 14.115 1.00 89.00 73 CYS A N 1
ATOM 548 C CA . CYS A 1 73 ? -7.225 -0.962 14.521 1.00 89.00 73 CYS A CA 1
ATOM 549 C C . CYS A 1 73 ? -8.133 -0.796 13.293 1.00 89.00 73 CYS A C 1
ATOM 551 O O . CYS A 1 73 ? -7.666 -0.833 12.150 1.00 89.00 73 CYS A O 1
ATOM 553 N N . SER A 1 74 ? -9.436 -0.642 13.522 1.00 87.75 74 SER A N 1
ATOM 554 C CA . SER A 1 74 ? -10.454 -0.681 12.470 1.00 87.75 74 SER A CA 1
ATOM 555 C C . SER A 1 74 ? -11.113 0.663 12.184 1.00 87.75 74 SER A C 1
ATOM 557 O O . SER A 1 74 ? -11.428 0.959 11.029 1.00 87.75 74 SER A O 1
ATOM 559 N N . VAL A 1 75 ? -11.355 1.470 13.217 1.00 88.38 75 VAL A N 1
ATOM 560 C CA . VAL A 1 75 ? -12.237 2.633 13.098 1.00 88.38 75 VAL A CA 1
ATOM 561 C C . VAL A 1 75 ? -11.525 3.754 12.346 1.00 88.38 75 VAL A C 1
ATOM 563 O O . VAL A 1 75 ? -10.439 4.177 12.724 1.00 88.38 75 VAL A O 1
ATOM 566 N N . GLY A 1 76 ? -12.122 4.214 11.243 1.00 87.50 76 GLY A N 1
ATOM 567 C CA . GLY A 1 76 ? -11.602 5.337 10.457 1.00 87.50 76 GLY A CA 1
ATOM 568 C C . GLY A 1 76 ? -10.326 5.047 9.656 1.00 87.50 76 GLY A C 1
ATOM 569 O O . GLY A 1 76 ? -9.844 5.947 8.964 1.00 87.50 76 GLY A O 1
ATOM 570 N N . VAL A 1 77 ? -9.785 3.822 9.702 1.00 92.56 77 VAL A N 1
ATOM 571 C CA . VAL A 1 77 ? -8.506 3.489 9.061 1.00 92.56 77 VAL A CA 1
ATOM 572 C C . VAL A 1 77 ? -8.684 3.180 7.574 1.00 92.56 77 VAL A C 1
ATOM 574 O O . VAL A 1 77 ? -9.497 2.346 7.157 1.00 92.56 77 VAL A O 1
ATOM 577 N N . LYS A 1 78 ? -7.863 3.825 6.746 1.00 94.12 78 LYS A N 1
ATOM 578 C CA . LYS A 1 78 ? -7.719 3.549 5.315 1.00 94.12 78 LYS A CA 1
ATOM 579 C C . LYS A 1 78 ? -6.244 3.359 4.984 1.00 94.12 78 LYS A C 1
ATOM 581 O O . LYS A 1 78 ? -5.387 4.084 5.477 1.00 94.12 78 LYS A O 1
ATOM 586 N N . VAL A 1 79 ? -5.938 2.422 4.100 1.00 94.12 79 VAL A N 1
ATOM 587 C CA . VAL A 1 79 ? -4.590 2.237 3.553 1.00 94.12 79 VAL A CA 1
ATOM 588 C C . VAL A 1 79 ? -4.629 2.629 2.087 1.00 94.12 79 VAL A C 1
ATOM 590 O O . VAL A 1 79 ? -5.429 2.086 1.333 1.00 94.12 79 VAL A O 1
ATOM 593 N N . ARG A 1 80 ? -3.797 3.583 1.674 1.00 95.19 80 ARG A N 1
ATOM 594 C CA . ARG A 1 80 ? -3.689 4.044 0.286 1.00 95.19 80 ARG A CA 1
ATOM 595 C C . ARG A 1 80 ? -2.310 3.717 -0.254 1.00 95.19 80 ARG A C 1
ATOM 597 O O . ARG A 1 80 ? -1.322 4.217 0.276 1.00 95.19 80 ARG A O 1
ATOM 604 N N . THR A 1 81 ? -2.242 2.952 -1.331 1.00 95.12 81 THR A N 1
ATOM 605 C CA . THR A 1 81 ? -0.994 2.644 -2.032 1.00 95.12 81 THR A CA 1
ATOM 606 C C . THR A 1 81 ? -0.980 3.313 -3.393 1.00 95.12 81 THR A C 1
ATOM 608 O O . THR A 1 81 ? -1.996 3.398 -4.082 1.00 95.12 81 THR A O 1
ATOM 611 N N . MET A 1 82 ? 0.191 3.815 -3.751 1.00 95.69 82 MET A N 1
ATOM 612 C CA . MET A 1 82 ? 0.512 4.424 -5.024 1.00 95.69 82 MET A CA 1
ATOM 613 C C . MET A 1 82 ? 1.770 3.755 -5.560 1.00 95.69 82 MET A C 1
ATOM 615 O O . MET A 1 82 ? 2.751 3.628 -4.827 1.00 95.69 82 MET A O 1
ATOM 619 N N . ILE A 1 83 ? 1.725 3.336 -6.816 1.00 95.06 83 ILE A N 1
ATOM 620 C CA . ILE A 1 83 ? 2.861 2.774 -7.539 1.00 95.06 83 ILE A CA 1
ATOM 621 C C . ILE A 1 83 ? 3.033 3.620 -8.788 1.00 95.06 83 ILE A C 1
ATOM 623 O O . ILE A 1 83 ? 2.074 3.797 -9.536 1.00 95.06 83 ILE A O 1
ATOM 627 N N . THR A 1 84 ? 4.225 4.159 -8.980 1.00 94.94 84 THR A N 1
ATOM 628 C CA . THR A 1 84 ? 4.607 4.898 -10.177 1.00 94.94 84 THR A CA 1
ATOM 629 C C . THR A 1 84 ? 5.700 4.118 -10.882 1.00 94.94 84 THR A C 1
ATOM 631 O O . THR A 1 84 ? 6.688 3.730 -10.257 1.00 94.94 84 THR A O 1
ATOM 634 N N . ALA A 1 85 ? 5.509 3.903 -12.173 1.00 94.38 85 ALA A N 1
ATOM 635 C CA . ALA A 1 85 ? 6.499 3.348 -13.076 1.00 94.38 85 ALA A CA 1
ATOM 636 C C . ALA A 1 85 ? 6.827 4.375 -14.160 1.00 94.38 85 ALA A C 1
ATOM 638 O O . ALA A 1 85 ? 6.020 5.270 -14.432 1.00 94.38 85 ALA A O 1
ATOM 639 N N . LYS A 1 86 ? 8.023 4.258 -14.724 1.00 94.69 86 LYS A N 1
ATOM 640 C CA . LYS A 1 86 ? 8.498 5.050 -15.853 1.00 94.69 86 LYS A CA 1
ATOM 641 C C . LYS A 1 86 ? 8.848 4.072 -16.972 1.00 94.69 86 LYS A C 1
ATOM 643 O O . LYS A 1 86 ? 9.553 3.105 -16.689 1.00 94.69 86 LYS A O 1
ATOM 648 N N . ASP A 1 87 ? 8.319 4.285 -18.170 1.00 92.88 87 ASP A N 1
ATOM 649 C CA . ASP A 1 87 ? 8.701 3.488 -19.340 1.00 92.88 87 ASP A CA 1
ATOM 650 C C . ASP A 1 87 ? 10.035 3.960 -19.944 1.00 92.88 87 ASP A C 1
ATOM 652 O O . ASP A 1 87 ? 10.638 4.923 -19.453 1.00 92.88 87 ASP A O 1
ATOM 656 N N . SER A 1 88 ? 10.516 3.274 -20.981 1.00 89.62 88 SER A N 1
ATOM 657 C CA . SER A 1 88 ? 11.788 3.596 -21.643 1.00 89.62 88 SER A CA 1
ATOM 658 C C . SER A 1 88 ? 11.753 4.925 -22.407 1.00 89.62 88 SER A C 1
ATOM 660 O O . SER A 1 88 ? 12.766 5.617 -22.465 1.00 89.62 88 SER A O 1
ATOM 662 N N . ALA A 1 89 ? 10.577 5.358 -22.880 1.00 92.56 89 ALA A N 1
ATOM 663 C CA . ALA A 1 89 ? 10.352 6.703 -23.429 1.00 92.56 89 ALA A CA 1
ATOM 664 C C . ALA A 1 89 ? 10.296 7.794 -22.337 1.00 92.56 89 ALA A C 1
ATOM 666 O O . ALA A 1 89 ? 10.271 8.995 -22.605 1.00 92.56 89 ALA A O 1
ATOM 667 N N . GLY A 1 90 ? 10.271 7.381 -21.074 1.00 90.12 90 GLY A N 1
ATOM 668 C CA . GLY A 1 90 ? 10.267 8.232 -19.907 1.00 90.12 90 GLY A CA 1
ATOM 669 C C . GLY A 1 90 ? 8.900 8.721 -19.443 1.00 90.12 90 GLY A C 1
ATOM 670 O O . GLY A 1 90 ? 8.838 9.517 -18.492 1.00 90.12 90 GLY A O 1
ATOM 671 N N . GLN A 1 91 ? 7.818 8.218 -20.030 1.00 92.69 91 GLN A N 1
ATOM 672 C CA . GLN A 1 91 ? 6.460 8.511 -19.599 1.00 92.69 91 GLN A CA 1
ATOM 673 C C . GLN A 1 91 ? 6.166 7.830 -18.264 1.00 92.69 91 GLN A C 1
ATOM 675 O O . GLN A 1 91 ? 6.611 6.721 -17.960 1.00 92.69 91 GLN A O 1
ATOM 680 N N . LYS A 1 92 ? 5.405 8.522 -17.414 1.00 94.69 92 LYS A N 1
ATOM 681 C CA . LYS A 1 92 ? 5.105 8.068 -16.053 1.00 94.69 92 LYS A CA 1
ATOM 682 C C . LYS A 1 92 ? 3.686 7.535 -15.975 1.00 94.69 92 LYS A C 1
ATOM 684 O O . LYS A 1 92 ? 2.728 8.292 -16.090 1.00 94.69 92 LYS A O 1
ATOM 689 N N . THR A 1 93 ? 3.542 6.265 -15.620 1.00 94.12 93 THR A N 1
ATOM 690 C CA . THR A 1 93 ? 2.241 5.676 -15.285 1.00 94.12 93 THR A CA 1
ATOM 691 C C . THR A 1 93 ? 2.110 5.543 -13.777 1.00 94.12 93 THR A C 1
ATOM 693 O O . THR A 1 93 ? 2.992 5.003 -13.110 1.00 94.12 93 THR A O 1
ATOM 696 N N . THR A 1 94 ? 0.994 6.009 -13.210 1.00 95.81 94 THR A N 1
ATOM 697 C CA . THR A 1 94 ? 0.732 5.882 -11.771 1.00 95.81 94 THR A CA 1
ATOM 698 C C . THR A 1 94 ? -0.557 5.126 -11.495 1.00 95.81 94 THR A C 1
ATOM 700 O O . THR A 1 94 ? -1.644 5.565 -11.853 1.00 95.81 94 THR A O 1
ATOM 703 N N . TRP A 1 95 ? -0.447 4.040 -10.738 1.00 95.12 95 TRP A N 1
ATOM 704 C CA . TRP A 1 95 ? -1.580 3.311 -10.187 1.00 95.12 95 TRP A CA 1
ATOM 705 C C . TRP A 1 95 ? -1.815 3.700 -8.734 1.00 95.12 95 TRP A C 1
ATOM 707 O O . TRP A 1 95 ? -0.877 3.840 -7.945 1.00 95.12 95 TRP A O 1
ATOM 717 N N . LYS A 1 96 ? -3.083 3.872 -8.359 1.00 95.25 96 LYS A N 1
ATOM 718 C CA . LYS A 1 96 ? -3.492 4.244 -7.001 1.00 95.25 96 LYS A CA 1
ATOM 719 C C . LYS A 1 96 ? -4.643 3.362 -6.554 1.00 95.25 96 LYS A C 1
ATOM 721 O O . LYS A 1 96 ? -5.613 3.180 -7.286 1.00 95.25 96 LYS A O 1
ATOM 726 N N . ARG A 1 97 ? -4.582 2.886 -5.312 1.00 94.69 97 ARG A N 1
ATOM 727 C CA . ARG A 1 97 ? -5.694 2.164 -4.690 1.00 94.69 97 ARG A CA 1
ATOM 728 C C . ARG A 1 97 ? -5.782 2.438 -3.204 1.00 94.69 97 ARG A C 1
ATOM 730 O O . ARG A 1 97 ? -4.769 2.613 -2.532 1.00 94.69 97 ARG A O 1
ATOM 737 N N . THR A 1 98 ? -7.013 2.461 -2.710 1.00 94.19 98 THR A N 1
ATOM 738 C CA . THR A 1 98 ? -7.321 2.666 -1.298 1.00 94.19 98 THR A CA 1
ATOM 739 C C . THR A 1 98 ? -8.168 1.506 -0.796 1.00 94.19 98 THR A C 1
ATOM 741 O O . THR A 1 98 ? -9.188 1.178 -1.401 1.00 94.19 98 THR A O 1
ATOM 744 N N . TRP A 1 99 ? -7.770 0.916 0.326 1.00 94.25 99 TRP A N 1
ATOM 745 C CA . TRP A 1 99 ? -8.5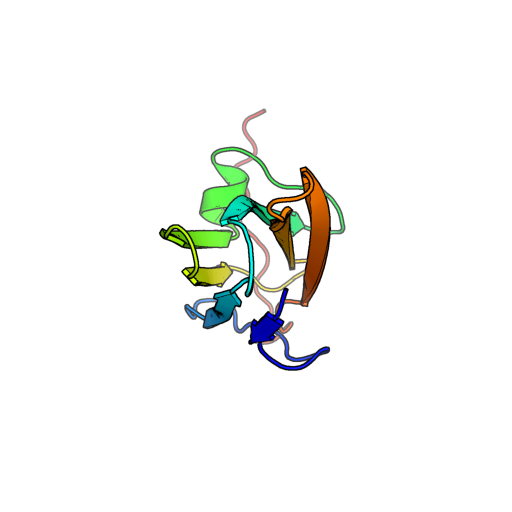32 -0.096 1.048 1.00 94.25 99 TRP A CA 1
ATOM 746 C C . TRP A 1 99 ? -9.012 0.482 2.373 1.00 94.25 99 TRP A C 1
ATOM 748 O O . TRP A 1 99 ? -8.256 1.148 3.081 1.00 94.25 99 TRP A O 1
ATOM 758 N N . ARG A 1 100 ? -10.272 0.219 2.713 1.00 93.62 100 ARG A N 1
ATOM 759 C CA . ARG A 1 100 ? -10.816 0.503 4.045 1.00 93.62 100 ARG A CA 1
ATOM 760 C C . ARG A 1 100 ? -10.500 -0.674 4.962 1.00 93.62 100 ARG A C 1
ATOM 762 O O . ARG A 1 100 ? -10.475 -1.816 4.500 1.00 93.62 100 ARG A O 1
ATOM 769 N N . VAL A 1 101 ? -10.254 -0.424 6.239 1.00 92.31 101 VAL A N 1
ATOM 770 C CA . VAL A 1 101 ? -10.209 -1.510 7.224 1.00 92.31 101 VAL A CA 1
ATOM 771 C C . VAL A 1 101 ? -11.646 -1.886 7.581 1.00 92.31 101 VAL A C 1
ATOM 773 O O . VAL A 1 101 ? -12.521 -1.027 7.668 1.00 92.31 101 VAL A O 1
ATOM 776 N N . ARG A 1 102 ? -11.923 -3.185 7.703 1.00 91.12 102 ARG A N 1
ATOM 777 C CA . ARG A 1 102 ? -13.228 -3.687 8.136 1.00 91.12 102 ARG A CA 1
ATOM 778 C C . ARG A 1 102 ? -13.462 -3.228 9.561 1.00 91.12 102 ARG A C 1
ATOM 780 O O . ARG A 1 102 ? -12.608 -3.459 10.408 1.00 91.12 102 ARG A O 1
ATOM 787 N N . ASN A 1 103 ? -14.638 -2.677 9.832 1.00 85.38 103 ASN A N 1
ATOM 788 C CA . ASN A 1 103 ? -15.013 -2.204 11.161 1.00 85.38 103 ASN A CA 1
ATOM 789 C C . ASN A 1 103 ? -15.428 -3.336 12.130 1.00 85.38 103 ASN A C 1
ATOM 791 O O . ASN A 1 103 ? -16.325 -3.149 12.944 1.00 85.38 103 ASN A O 1
ATOM 795 N N . LYS A 1 104 ? -14.846 -4.535 11.981 1.00 83.44 104 LYS A N 1
ATOM 796 C CA . LYS A 1 104 ? -15.141 -5.730 12.786 1.00 83.44 104 LYS A CA 1
ATOM 797 C C . LYS A 1 104 ? -13.848 -6.546 13.020 1.00 83.44 104 LYS A C 1
ATOM 799 O O . LYS A 1 104 ? -13.236 -6.945 12.022 1.00 83.44 104 LYS A O 1
ATOM 804 N N . PRO A 1 105 ? -13.457 -6.824 14.282 1.00 81.56 105 PRO A N 1
ATOM 805 C CA . PRO A 1 105 ? -13.977 -6.187 15.499 1.00 81.56 105 PRO A CA 1
ATOM 806 C C . PRO A 1 105 ? -13.771 -4.666 15.450 1.00 81.56 105 PRO A C 1
ATOM 808 O O . PRO A 1 105 ? -12.894 -4.174 14.735 1.00 81.56 105 PRO A O 1
ATOM 811 N N . ARG A 1 106 ? -14.629 -3.920 16.150 1.00 86.56 106 ARG A N 1
ATOM 812 C CA . ARG A 1 106 ? -14.507 -2.464 16.245 1.00 86.56 106 ARG A CA 1
ATOM 813 C C . ARG A 1 106 ? -13.392 -2.145 17.240 1.00 86.56 106 ARG A C 1
ATOM 815 O O . ARG A 1 106 ? -13.585 -2.264 18.441 1.00 86.56 106 ARG A O 1
ATOM 822 N N . THR A 1 107 ? -12.236 -1.733 16.738 1.00 86.31 107 THR A N 1
ATOM 823 C CA . THR A 1 107 ? -11.054 -1.401 17.539 1.00 86.31 107 THR A CA 1
ATOM 824 C C . THR A 1 107 ? -10.630 0.026 17.228 1.00 86.31 107 THR A C 1
ATOM 826 O O . THR A 1 107 ? -10.301 0.344 16.079 1.00 86.31 107 THR A O 1
ATOM 829 N N . VAL A 1 108 ? -10.651 0.892 18.240 1.00 86.50 108 VAL A N 1
ATOM 830 C CA . VAL A 1 108 ? -10.161 2.271 18.131 1.00 86.50 108 VAL A CA 1
ATOM 831 C C . VAL A 1 108 ? -8.635 2.256 18.162 1.00 86.50 108 VAL A C 1
ATOM 833 O O . VAL A 1 108 ? -8.015 1.426 18.823 1.00 86.50 108 VAL A O 1
ATOM 836 N N . CYS A 1 109 ? -8.014 3.135 17.385 1.00 83.50 109 CYS A N 1
ATOM 837 C CA . CYS A 1 109 ? -6.566 3.239 17.345 1.00 83.50 109 CYS A CA 1
ATOM 838 C C . CYS A 1 109 ? -6.045 3.918 18.610 1.00 83.50 109 CYS A C 1
ATOM 840 O O . CYS A 1 109 ? -6.352 5.085 18.835 1.00 83.50 109 CYS A O 1
ATOM 842 N N . ALA A 1 110 ? -5.210 3.222 19.380 1.00 77.56 110 ALA A N 1
ATOM 843 C CA . ALA A 1 110 ? -4.395 3.858 20.404 1.00 77.56 110 ALA A CA 1
ATOM 844 C C . ALA A 1 110 ? -3.295 4.670 19.704 1.00 77.56 110 ALA A C 1
ATOM 846 O O . ALA A 1 110 ? -2.315 4.117 19.197 1.00 77.56 110 ALA A O 1
ATOM 847 N N . LEU A 1 111 ? -3.508 5.978 19.587 1.00 76.94 111 LEU A N 1
ATOM 848 C CA . LEU A 1 111 ? -2.467 6.917 19.197 1.00 76.94 111 LEU A CA 1
ATOM 849 C C . LEU A 1 111 ? -1.820 7.435 20.474 1.00 76.94 111 LEU A C 1
ATOM 851 O O . LEU A 1 111 ? -2.514 7.931 21.354 1.00 76.94 111 LEU A O 1
ATOM 855 N N . THR A 1 112 ? -0.500 7.335 20.575 1.00 60.09 112 THR A N 1
ATOM 856 C CA . THR A 1 112 ? 0.237 8.067 21.599 1.00 60.09 112 THR A CA 1
ATOM 857 C C . THR A 1 112 ? 0.220 9.539 21.203 1.00 60.09 112 THR A C 1
ATOM 859 O O . THR A 1 112 ? 0.902 9.947 20.262 1.00 60.09 112 THR A O 1
ATOM 862 N N . ALA A 1 113 ? -0.622 10.327 21.871 1.00 46.47 113 ALA A N 1
ATOM 863 C CA . ALA A 1 113 ? -0.527 11.777 21.833 1.00 46.47 113 ALA A CA 1
ATOM 864 C C . ALA A 1 113 ? 0.813 12.158 22.472 1.00 46.47 113 ALA A C 1
ATOM 866 O O . ALA A 1 113 ? 1.000 11.975 23.666 1.00 46.47 113 ALA A O 1
ATOM 867 N N . ASN A 1 114 ? 1.773 12.556 21.645 1.00 40.66 114 ASN A N 1
ATOM 868 C CA . ASN A 1 114 ? 2.978 13.275 22.041 1.00 40.66 114 ASN A CA 1
ATOM 869 C C . ASN A 1 114 ? 3.441 14.018 20.790 1.00 40.66 114 ASN A C 1
ATOM 871 O O . ASN A 1 114 ? 4.060 13.435 19.891 1.00 40.66 114 ASN A O 1
ATOM 875 N N . GLY A 1 115 ? 3.005 15.268 20.713 1.00 36.81 115 GLY A N 1
ATOM 876 C CA . GLY A 1 115 ? 3.171 16.198 19.608 1.00 36.81 115 GLY A CA 1
ATOM 877 C C . GLY A 1 115 ? 2.210 17.341 19.826 1.00 36.81 115 GLY A C 1
ATOM 878 O O . GLY A 1 115 ? 1.071 17.198 19.333 1.00 36.81 115 GLY A O 1
#

Radius of gyration: 14.9 Å; chains: 1; bounding box: 28×26×46 Å

Secondary structure (DSSP, 8-state):
-EEE-PPTT-PBPTTS-EEEESEEE-SSSEEEEEEEEEEETTEEP-HHHHHHHEEEEEEEETTEEEEEEEES--TTEEEEEEEEEE-TT--EEEEEEEEEBP-SS----------

Foldseek 3Di:
DDWDADDAAPAAEAQDKDWGTPWAFDPAFFWDDKDKFKDALNHTDDDPLCCQAKPKDWDGDGGIIIIIIHGNAAHRIKMKMKIWTAGPVGDIDIDIDMHHHPCPVPGDGPDPPDD

Sequence (115 aa):
MTVTAPAKGKGLKPGKRTKIVRSASISDGSITKVRTRCLLYGNQLKGKNRKAVCKINTRAAYNNVQVWAMPSCSVGVKVRTMITAKDSAGQKTTWKRTWRVRNKPRTVCALTANG

pLDDT: mean 89.24, std 9.48, range [36.81, 95.94]